Protein AF-A0A6C0IEH8-F1 (afdb_monomer_lite)

Foldseek 3Di:
DDDDDDPPPPPPPPPPPPVPDDLVNVLVVLLVVLVVLQVVLVVPDPVLLVCCLDPVNVVVLVVVLVVCCVRNNDPSSVSSVVSSCCSNPCVVVPPVPQDDPPQPFPWDQDPDDDPVCVVVVHDDRIDTDRPRPGDPDPPPPPDPDDDDDD

Organism: NCBI:txid1070528

Secondary structure (DSSP, 8-state):
-------------------SS-HHHHHHHHHHHHHHHHHTGGGS-HHHHHHHTSHHHHHHHHHHHHHHHHHH-HHHHHHHHHHHHHHHHTTTT----S--TT---EEE-SS---HHHHHHT---S-EEE----PPP--------------

Radius of gyration: 31.46 Å; chains: 1; bounding box: 106×57×72 Å

Sequence (150 aa):
MSALTATSGGAQAQSVSISWVNKEVLNNVILLFIVVGIAFVGVIPLYIRKGANTSIGGLVGLTLITGIYFTFGWLPAFMGAILFILTINSGILYEIDGFEPGIDIRVISNSKKWYIERILGENPFIIEEETVKTQAIQDNSSGQNSLSSR

pLDDT: mean 71.22, std 19.27, range [42.72, 96.62]

Structure (mmCIF, N/CA/C/O backbone):
data_AF-A0A6C0IEH8-F1
#
_entry.id   AF-A0A6C0IEH8-F1
#
loop_
_atom_site.group_PDB
_atom_site.id
_atom_site.type_symbol
_atom_site.label_atom_id
_atom_site.label_alt_id
_atom_site.label_comp_id
_atom_site.label_asym_id
_atom_site.label_entity_id
_atom_site.label_seq_id
_atom_site.pdbx_PDB_ins_code
_atom_site.Cartn_x
_atom_site.Cartn_y
_atom_site.Cartn_z
_atom_site.occupancy
_atom_site.B_iso_or_equiv
_atom_site.auth_seq_id
_atom_site.auth_comp_id
_atom_site.auth_asym_id
_atom_site.auth_atom_id
_atom_site.pdbx_PDB_model_num
ATOM 1 N N . MET A 1 1 ? 60.282 0.566 -31.138 1.00 43.69 1 MET A N 1
ATOM 2 C CA . MET A 1 1 ? 60.351 0.501 -29.664 1.00 43.69 1 MET A CA 1
ATOM 3 C C . MET A 1 1 ? 58.946 0.272 -29.153 1.00 43.69 1 MET A C 1
ATOM 5 O O . MET A 1 1 ? 58.054 1.033 -29.496 1.00 43.69 1 MET A O 1
ATOM 9 N N . SER A 1 2 ? 58.768 -0.847 -28.464 1.00 46.12 2 SER A N 1
ATOM 10 C CA . SER A 1 2 ? 57.492 -1.405 -28.023 1.00 46.12 2 SER A CA 1
ATOM 11 C C . SER A 1 2 ? 57.152 -0.981 -26.591 1.00 46.12 2 SER A C 1
ATOM 13 O O . SER A 1 2 ? 58.067 -0.722 -25.814 1.00 46.12 2 SER A O 1
ATOM 15 N N . ALA A 1 3 ? 55.856 -1.085 -26.262 1.00 47.12 3 ALA A N 1
ATOM 16 C CA . ALA A 1 3 ? 55.243 -1.128 -24.923 1.00 47.12 3 ALA A CA 1
ATOM 17 C C . ALA A 1 3 ? 55.164 0.232 -24.182 1.00 47.12 3 ALA A C 1
ATOM 19 O O . ALA A 1 3 ? 56.075 1.041 -24.258 1.00 47.12 3 ALA A O 1
ATOM 20 N N . LEU A 1 4 ? 54.088 0.604 -23.482 1.00 45.66 4 LEU A N 1
ATOM 21 C CA . LEU A 1 4 ? 53.123 -0.172 -22.698 1.00 45.66 4 LEU A CA 1
ATOM 22 C C . LEU A 1 4 ? 51.735 0.498 -22.752 1.00 45.66 4 LEU A C 1
ATOM 24 O O . LEU A 1 4 ? 51.551 1.592 -22.223 1.00 45.66 4 LEU A O 1
ATOM 28 N N . THR A 1 5 ? 50.736 -0.163 -23.335 1.00 52.72 5 THR A N 1
ATOM 29 C CA . THR A 1 5 ? 49.325 0.159 -23.087 1.00 52.72 5 THR A CA 1
ATOM 30 C C . THR A 1 5 ? 48.929 -0.506 -21.777 1.00 52.72 5 THR A C 1
ATOM 32 O O . THR A 1 5 ? 48.878 -1.730 -21.678 1.00 52.72 5 THR A O 1
ATOM 35 N N . ALA A 1 6 ? 48.694 0.311 -20.753 1.00 53.41 6 ALA A N 1
ATOM 36 C CA . ALA A 1 6 ? 48.195 -0.130 -19.463 1.00 53.41 6 ALA A CA 1
ATOM 37 C C . ALA A 1 6 ? 46.841 -0.834 -19.642 1.00 53.41 6 ALA A C 1
ATOM 39 O O . ALA A 1 6 ? 45.813 -0.199 -19.880 1.00 53.41 6 ALA A O 1
ATOM 40 N N . THR A 1 7 ? 46.837 -2.158 -19.515 1.00 54.06 7 THR A N 1
ATOM 41 C CA . THR A 1 7 ? 45.636 -2.957 -19.271 1.00 54.06 7 THR A CA 1
ATOM 42 C C . THR A 1 7 ? 45.131 -2.647 -17.868 1.00 54.06 7 THR A C 1
ATOM 44 O O . THR A 1 7 ? 45.452 -3.328 -16.897 1.00 54.06 7 THR A O 1
ATOM 47 N N . SER A 1 8 ? 44.351 -1.573 -17.770 1.00 54.25 8 SER A N 1
ATOM 48 C CA . SER A 1 8 ? 43.409 -1.356 -16.679 1.00 54.25 8 SER A CA 1
ATOM 49 C C . SER A 1 8 ? 42.367 -2.469 -16.757 1.00 54.25 8 SER A C 1
ATOM 51 O O . SER A 1 8 ? 41.527 -2.495 -17.659 1.00 54.25 8 SER A O 1
ATOM 53 N N . GLY A 1 9 ? 42.497 -3.446 -15.859 1.00 50.62 9 GLY A N 1
ATOM 54 C CA . GLY A 1 9 ? 41.543 -4.527 -15.656 1.00 50.62 9 GLY A CA 1
ATOM 55 C C . GLY A 1 9 ? 40.219 -3.963 -15.159 1.00 50.62 9 GLY A C 1
ATOM 56 O O . GLY A 1 9 ? 39.953 -3.934 -13.961 1.00 50.62 9 GLY A O 1
ATOM 57 N N . GLY A 1 10 ? 39.393 -3.504 -16.094 1.00 49.97 10 GLY A N 1
ATOM 58 C CA . GLY A 1 10 ? 37.988 -3.244 -15.852 1.00 49.97 10 GLY A CA 1
ATOM 59 C C . GLY A 1 10 ? 37.306 -4.576 -15.594 1.00 49.97 10 GLY A C 1
ATOM 60 O O . GLY A 1 10 ? 36.990 -5.304 -16.533 1.00 49.97 10 GLY A O 1
ATOM 61 N N . ALA A 1 11 ? 37.074 -4.892 -14.322 1.00 51.78 11 ALA A N 1
ATOM 62 C CA . ALA A 1 11 ? 35.999 -5.790 -13.947 1.00 51.78 11 ALA A CA 1
ATOM 63 C C . ALA A 1 11 ? 34.716 -5.175 -14.516 1.00 51.78 11 ALA A C 1
ATOM 65 O O . ALA A 1 11 ? 34.116 -4.283 -13.915 1.00 51.78 11 ALA A O 1
ATOM 66 N N . GLN A 1 12 ? 34.340 -5.579 -15.730 1.00 51.91 12 GLN A N 1
ATOM 67 C CA . GLN A 1 12 ? 33.009 -5.308 -16.226 1.00 51.91 12 GLN A CA 1
ATOM 68 C C . GLN A 1 12 ? 32.086 -6.051 -15.276 1.00 51.91 12 GLN A C 1
ATOM 70 O O . GLN A 1 12 ? 31.966 -7.273 -15.335 1.00 51.91 12 GLN A O 1
ATOM 75 N N . ALA A 1 13 ? 31.493 -5.300 -14.347 1.00 52.22 13 ALA A N 1
ATOM 76 C CA . ALA A 1 13 ? 30.282 -5.708 -13.677 1.00 52.22 13 ALA A CA 1
ATOM 77 C C . ALA A 1 13 ? 29.299 -5.995 -14.806 1.00 52.22 13 ALA A C 1
ATOM 79 O O . ALA A 1 13 ? 28.715 -5.085 -15.400 1.00 52.22 13 ALA A O 1
ATOM 80 N N . GLN A 1 14 ? 29.226 -7.269 -15.175 1.00 48.56 14 GLN A N 1
ATOM 81 C CA . GLN A 1 14 ? 28.273 -7.807 -16.113 1.00 48.56 14 GLN A CA 1
ATOM 82 C C . GLN A 1 14 ? 26.932 -7.661 -15.403 1.00 48.56 14 GLN A C 1
ATOM 84 O O . GLN A 1 14 ? 26.460 -8.556 -14.707 1.00 48.56 14 GLN A O 1
ATOM 89 N N . SER A 1 15 ? 26.392 -6.442 -15.462 1.00 50.84 15 SER A N 1
ATOM 90 C CA . SER A 1 15 ? 25.034 -6.149 -15.057 1.00 50.84 15 SER A CA 1
ATOM 91 C C . SER A 1 15 ? 24.192 -7.165 -15.803 1.00 50.84 15 SER A C 1
ATOM 93 O O . SER A 1 15 ? 24.232 -7.240 -17.033 1.00 50.84 15 SER A O 1
ATOM 95 N N . VAL A 1 16 ? 23.553 -8.047 -15.038 1.00 55.12 16 VAL A N 1
ATOM 96 C CA . VAL A 1 16 ? 22.635 -9.045 -15.562 1.00 55.12 16 VAL A CA 1
ATOM 97 C C . VAL A 1 16 ? 21.565 -8.247 -16.288 1.00 55.12 16 VAL A C 1
ATOM 99 O O . VAL A 1 16 ? 20.670 -7.662 -15.680 1.00 55.12 16 VAL A O 1
ATOM 102 N N . SER A 1 17 ? 21.730 -8.126 -17.598 1.00 50.91 17 SER A N 1
ATOM 103 C CA . SER A 1 17 ? 20.791 -7.464 -18.475 1.00 50.91 17 SER A CA 1
ATOM 104 C C . SER A 1 17 ? 19.611 -8.414 -18.548 1.00 50.91 17 SER A C 1
ATOM 106 O O . SER A 1 17 ? 19.582 -9.345 -19.346 1.00 50.91 17 SER A O 1
ATOM 108 N N . ILE A 1 18 ? 18.649 -8.222 -17.644 1.00 58.09 18 ILE A N 1
ATOM 109 C CA . ILE A 1 18 ? 17.304 -8.781 -17.761 1.00 58.09 18 ILE A CA 1
ATOM 110 C C . ILE A 1 18 ? 16.709 -8.160 -19.032 1.00 58.09 18 ILE A C 1
ATOM 112 O O . ILE A 1 18 ? 16.056 -7.123 -19.010 1.00 58.09 18 ILE A O 1
ATOM 116 N N . SER A 1 19 ? 17.051 -8.753 -20.177 1.00 58.44 19 SER A N 1
ATOM 117 C CA . SER A 1 19 ? 16.742 -8.262 -21.522 1.00 58.44 19 SER A CA 1
ATOM 118 C C . SER A 1 19 ? 15.482 -8.903 -22.103 1.00 58.44 19 SER A C 1
ATOM 120 O O . SER A 1 19 ? 15.242 -8.800 -23.301 1.00 58.44 19 SER A O 1
ATOM 122 N N . TRP A 1 20 ? 14.691 -9.599 -21.284 1.00 57.22 20 TRP A N 1
ATOM 123 C CA . TRP A 1 20 ? 13.584 -10.431 -21.765 1.00 57.22 20 TRP A CA 1
ATOM 124 C C . TRP A 1 20 ? 12.203 -9.802 -21.583 1.00 57.22 20 TRP A C 1
ATOM 126 O O . TRP A 1 20 ? 11.222 -10.343 -22.084 1.00 57.22 20 TRP A O 1
ATOM 136 N N . VAL A 1 21 ? 12.102 -8.650 -20.912 1.00 67.00 21 VAL A N 1
ATOM 137 C CA . VAL A 1 21 ? 10.823 -7.960 -20.715 1.00 67.00 21 VAL A CA 1
ATOM 138 C C . VAL A 1 21 ? 10.921 -6.556 -21.290 1.00 67.00 21 VAL A C 1
ATOM 140 O O . VAL A 1 21 ? 11.710 -5.733 -20.829 1.00 67.00 21 VAL A O 1
ATOM 143 N N . ASN A 1 22 ? 10.113 -6.284 -22.315 1.00 84.19 22 ASN A N 1
ATOM 144 C CA . ASN A 1 22 ? 9.938 -4.937 -22.839 1.00 84.19 22 ASN A CA 1
ATOM 145 C C . ASN A 1 22 ? 9.504 -4.017 -21.683 1.00 84.19 22 ASN A C 1
ATOM 147 O O . ASN A 1 22 ? 8.535 -4.320 -20.982 1.00 84.19 22 ASN A O 1
ATOM 151 N N . LYS A 1 23 ? 10.222 -2.906 -21.477 1.00 80.56 23 LYS A N 1
ATOM 152 C CA . LYS A 1 23 ? 9.942 -1.938 -20.403 1.00 80.56 23 LYS A CA 1
ATOM 153 C C . LYS A 1 23 ? 8.485 -1.477 -20.409 1.00 80.56 23 LYS A C 1
ATOM 155 O O . LYS A 1 23 ? 7.915 -1.270 -19.343 1.00 80.56 23 LYS A O 1
ATOM 160 N N . GLU A 1 24 ? 7.871 -1.378 -21.586 1.00 85.25 24 GLU A N 1
ATOM 161 C CA . GLU A 1 24 ? 6.461 -1.003 -21.710 1.00 85.25 24 GLU A CA 1
ATOM 162 C C . GLU A 1 24 ? 5.511 -2.081 -21.186 1.00 85.25 24 GLU A C 1
ATOM 164 O O . GLU A 1 24 ? 4.555 -1.777 -20.477 1.00 85.25 24 GLU A O 1
ATOM 169 N N . VAL A 1 25 ? 5.804 -3.354 -21.464 1.00 88.25 25 VAL A N 1
ATOM 170 C CA . VAL A 1 25 ? 5.025 -4.482 -20.934 1.00 88.25 25 VAL A CA 1
ATOM 171 C C . VAL A 1 25 ? 5.152 -4.530 -19.413 1.00 88.25 25 VAL A C 1
ATOM 173 O O . VAL A 1 25 ? 4.145 -4.666 -18.723 1.00 88.25 25 VAL A O 1
ATOM 176 N N . LEU A 1 26 ? 6.366 -4.348 -18.884 1.00 88.50 26 LEU A N 1
ATOM 177 C CA . LEU A 1 26 ? 6.615 -4.297 -17.442 1.00 88.50 26 LEU A CA 1
ATOM 178 C C . LEU A 1 26 ? 5.827 -3.156 -16.775 1.00 88.50 26 LEU A C 1
ATOM 180 O O . LEU A 1 26 ? 5.170 -3.377 -15.760 1.00 88.50 26 LEU A O 1
ATOM 184 N N . ASN A 1 27 ? 5.844 -1.961 -17.374 1.00 90.44 27 ASN A N 1
ATOM 185 C CA . ASN A 1 27 ? 5.092 -0.806 -16.890 1.00 90.44 27 ASN A CA 1
ATOM 186 C C . ASN A 1 27 ? 3.580 -1.085 -16.847 1.00 90.44 27 ASN A C 1
ATOM 188 O O . ASN A 1 27 ? 2.936 -0.845 -15.829 1.00 90.44 27 ASN A O 1
ATOM 192 N N . ASN A 1 28 ? 3.023 -1.665 -17.914 1.00 90.62 28 ASN A N 1
ATOM 193 C CA . ASN A 1 28 ? 1.600 -2.004 -17.978 1.00 90.62 28 ASN A CA 1
ATOM 194 C C . ASN A 1 28 ? 1.203 -3.062 -16.940 1.00 90.62 28 ASN A C 1
ATOM 196 O O . ASN A 1 28 ? 0.148 -2.945 -16.319 1.00 90.62 28 ASN A O 1
ATOM 200 N N . VAL A 1 29 ? 2.052 -4.069 -16.713 1.00 91.94 29 VAL A N 1
ATOM 201 C CA . VAL A 1 29 ? 1.831 -5.082 -15.668 1.00 91.94 29 VAL A CA 1
ATOM 202 C C . VAL A 1 29 ? 1.821 -4.435 -14.284 1.00 91.94 29 VAL A C 1
ATOM 204 O O . VAL A 1 29 ? 0.939 -4.718 -13.479 1.00 91.94 29 VAL A O 1
ATOM 207 N N . ILE A 1 30 ? 2.759 -3.533 -14.006 1.00 91.75 30 ILE A N 1
ATOM 208 C CA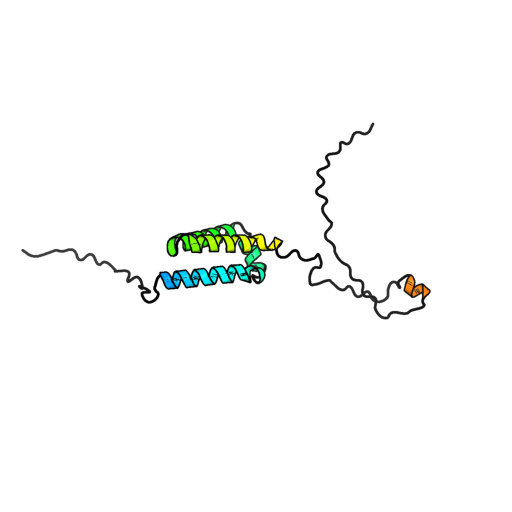 . ILE A 1 30 ? 2.823 -2.825 -12.720 1.00 91.75 30 ILE A CA 1
ATOM 209 C C . ILE A 1 30 ? 1.605 -1.932 -12.523 1.00 91.75 30 ILE A C 1
ATOM 211 O O . ILE A 1 30 ? 1.012 -1.933 -11.447 1.00 91.75 30 ILE A O 1
ATOM 215 N N . LEU A 1 31 ? 1.190 -1.216 -13.565 1.00 93.38 31 LEU A N 1
ATOM 216 C CA . LEU A 1 31 ? -0.002 -0.382 -13.525 1.00 93.38 31 LEU A CA 1
ATOM 217 C C . LEU A 1 31 ? -1.249 -1.233 -13.241 1.00 93.38 31 LEU A C 1
ATOM 219 O O . LEU A 1 31 ? -2.030 -0.882 -12.359 1.00 93.38 31 LEU A O 1
ATOM 223 N N . LEU A 1 32 ? -1.385 -2.391 -13.897 1.00 94.38 32 LEU A N 1
ATOM 224 C CA . LEU A 1 32 ? -2.449 -3.356 -13.612 1.00 94.38 32 LEU A CA 1
ATOM 225 C C . LEU A 1 32 ? -2.430 -3.797 -12.141 1.00 94.38 32 LEU A C 1
ATOM 227 O O . LEU A 1 32 ? -3.468 -3.766 -11.485 1.00 94.38 32 LEU A O 1
ATOM 231 N N . PHE A 1 33 ? -1.263 -4.155 -11.599 1.00 93.94 33 PHE A N 1
ATOM 232 C CA . PHE A 1 33 ? -1.125 -4.535 -10.189 1.00 93.94 33 PHE A CA 1
ATOM 233 C C . PHE A 1 33 ? -1.524 -3.411 -9.233 1.00 93.94 33 PHE A C 1
ATOM 235 O O . PHE A 1 33 ? -2.200 -3.675 -8.240 1.00 93.94 33 PHE A O 1
ATOM 242 N N . ILE A 1 34 ? -1.143 -2.165 -9.524 1.00 94.00 34 ILE A N 1
ATOM 243 C CA . ILE A 1 34 ? -1.519 -1.012 -8.699 1.00 94.00 34 ILE A CA 1
ATOM 244 C C . ILE A 1 34 ? -3.034 -0.797 -8.746 1.00 94.00 34 ILE A C 1
ATOM 246 O O . ILE A 1 34 ? -3.648 -0.612 -7.700 1.00 94.00 34 ILE A O 1
ATOM 250 N N . VAL A 1 35 ? -3.654 -0.879 -9.926 1.00 94.19 35 VAL A N 1
ATOM 251 C CA . VAL A 1 35 ? -5.112 -0.737 -10.081 1.00 94.19 35 VAL A CA 1
ATOM 252 C C . VAL A 1 35 ? -5.860 -1.835 -9.325 1.00 94.19 35 VAL A C 1
ATOM 254 O O . VAL A 1 35 ? -6.807 -1.541 -8.597 1.00 94.19 35 VAL A O 1
ATOM 257 N N . VAL A 1 36 ? -5.411 -3.087 -9.436 1.00 94.69 36 VAL A N 1
ATOM 258 C CA . VAL A 1 36 ? -5.954 -4.202 -8.645 1.00 94.69 36 VAL A CA 1
ATOM 259 C C . VAL A 1 36 ? -5.764 -3.932 -7.150 1.00 94.69 36 VAL A C 1
ATOM 261 O O . VAL A 1 36 ? -6.701 -4.093 -6.373 1.00 94.69 36 VAL A O 1
ATOM 264 N N . GLY A 1 37 ? -4.591 -3.448 -6.741 1.00 90.56 37 GLY A N 1
ATOM 265 C CA . GLY A 1 37 ? -4.323 -3.056 -5.359 1.00 90.56 37 GLY A CA 1
ATOM 266 C C . GLY A 1 37 ? -5.289 -1.987 -4.844 1.00 90.56 37 GLY A C 1
ATOM 267 O O . GLY A 1 37 ? -5.748 -2.084 -3.710 1.00 90.56 37 GLY A O 1
ATOM 268 N N . ILE A 1 38 ? -5.640 -1.001 -5.677 1.00 89.75 38 ILE A N 1
ATOM 269 C CA . ILE A 1 38 ? -6.603 0.053 -5.327 1.00 89.75 38 ILE A CA 1
ATOM 270 C C . ILE A 1 38 ? -7.999 -0.553 -5.153 1.00 89.75 38 ILE A C 1
ATOM 272 O O . ILE A 1 38 ? -8.656 -0.292 -4.146 1.00 89.75 38 ILE A O 1
ATOM 276 N N . ALA A 1 39 ? -8.437 -1.395 -6.094 1.00 90.06 39 ALA A N 1
ATOM 277 C CA . ALA A 1 39 ? -9.751 -2.038 -6.046 1.00 90.06 39 ALA A CA 1
ATOM 278 C C . ALA A 1 39 ? -9.925 -2.938 -4.810 1.00 90.06 39 ALA A C 1
ATOM 280 O O . ALA A 1 39 ? -11.003 -2.984 -4.220 1.00 90.06 39 ALA A O 1
ATOM 281 N N . PHE A 1 40 ? -8.856 -3.616 -4.387 1.00 90.12 40 PHE A N 1
ATOM 282 C CA . PHE A 1 40 ? -8.859 -4.521 -3.236 1.00 90.12 40 PHE A CA 1
ATOM 283 C C . PHE A 1 40 ? -8.194 -3.927 -1.989 1.00 90.12 40 PHE A C 1
ATOM 285 O O . PHE A 1 40 ? -7.815 -4.672 -1.082 1.00 90.12 40 PHE A O 1
ATOM 292 N N . VAL A 1 41 ? -8.095 -2.597 -1.883 1.00 87.94 41 VAL A N 1
ATOM 293 C CA . VAL A 1 41 ? -7.464 -1.942 -0.724 1.00 87.94 41 VAL A CA 1
ATOM 294 C C . VAL A 1 41 ? -8.137 -2.337 0.598 1.00 87.94 41 VAL A C 1
ATOM 296 O O . VAL 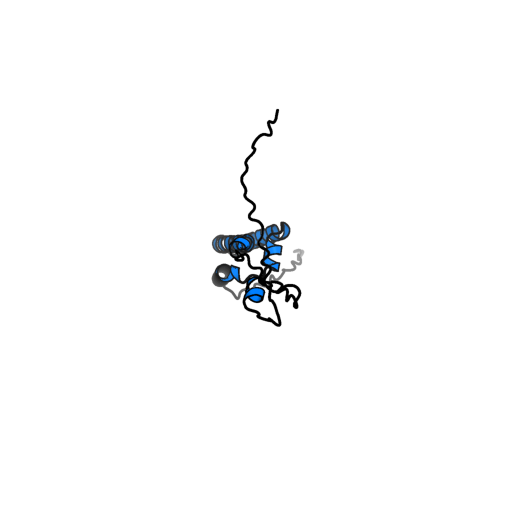A 1 41 ? -7.469 -2.471 1.626 1.00 87.94 41 VAL A O 1
ATOM 299 N N . GLY A 1 42 ? -9.444 -2.628 0.560 1.00 79.81 42 GLY A N 1
ATOM 300 C CA . GLY A 1 42 ? -10.229 -3.134 1.689 1.00 79.81 42 GLY A CA 1
ATOM 301 C C . GLY A 1 42 ? -9.702 -4.453 2.271 1.00 79.81 42 GLY A C 1
ATOM 302 O O . GLY A 1 42 ? -9.694 -4.637 3.482 1.00 79.81 42 GLY A O 1
ATOM 303 N N . VAL A 1 43 ? -9.135 -5.334 1.449 1.00 86.38 43 VAL A N 1
ATOM 304 C CA . VAL A 1 43 ? -8.670 -6.662 1.892 1.00 86.38 43 VAL A CA 1
ATOM 305 C C . VAL A 1 43 ? -7.308 -6.597 2.604 1.00 86.38 43 VAL A C 1
ATOM 307 O O . VAL A 1 43 ? -6.873 -7.572 3.214 1.00 86.38 43 VAL A O 1
ATOM 310 N N . ILE A 1 44 ? -6.619 -5.449 2.573 1.00 83.06 44 ILE A N 1
ATOM 311 C CA . ILE A 1 44 ? -5.307 -5.296 3.214 1.00 83.06 44 ILE A CA 1
ATOM 312 C C . ILE A 1 44 ? -5.442 -5.468 4.741 1.00 83.06 44 ILE A C 1
ATOM 314 O O . ILE A 1 44 ? -6.162 -4.694 5.376 1.00 83.06 44 ILE A O 1
ATOM 318 N N . PRO A 1 45 ? -4.721 -6.421 5.362 1.00 81.75 45 PRO A N 1
ATOM 319 C CA . PRO A 1 45 ? -4.841 -6.701 6.788 1.00 81.75 45 PRO A CA 1
ATOM 320 C C . PRO A 1 45 ? -4.413 -5.511 7.657 1.00 81.75 45 PRO A C 1
ATOM 322 O O . PRO A 1 45 ? -3.467 -4.780 7.346 1.00 81.75 45 PRO A O 1
ATOM 325 N N . LEU A 1 46 ? -5.076 -5.362 8.808 1.00 78.81 46 LEU A N 1
ATOM 326 C CA . LEU A 1 46 ? -4.895 -4.234 9.732 1.00 78.81 46 LEU A CA 1
ATOM 327 C C . LEU A 1 46 ? -3.448 -4.053 10.216 1.00 78.81 46 LEU A C 1
ATOM 329 O O . LEU A 1 46 ? -3.027 -2.924 10.456 1.00 78.81 46 LEU A O 1
ATOM 333 N N . TYR A 1 47 ? -2.668 -5.133 10.331 1.00 80.94 47 TYR A N 1
ATOM 334 C CA . TYR A 1 47 ? -1.249 -5.061 10.702 1.00 80.94 47 TYR A CA 1
ATOM 335 C C . TYR A 1 47 ? -0.432 -4.217 9.709 1.00 80.94 47 TYR A C 1
ATOM 337 O O . TYR A 1 47 ? 0.332 -3.345 10.121 1.00 80.94 47 TYR A O 1
ATOM 345 N N . ILE A 1 48 ? -0.638 -4.425 8.403 1.00 83.56 48 ILE A N 1
ATOM 346 C CA . ILE A 1 48 ? 0.094 -3.705 7.350 1.00 83.56 48 ILE A CA 1
ATOM 347 C C . ILE A 1 48 ? -0.312 -2.230 7.350 1.00 83.56 48 ILE A C 1
ATOM 349 O O . ILE A 1 48 ? 0.540 -1.351 7.246 1.00 83.56 48 ILE A O 1
ATOM 353 N N . ARG A 1 49 ? -1.604 -1.950 7.546 1.00 80.75 49 ARG A N 1
ATOM 354 C CA . ARG A 1 49 ? -2.133 -0.580 7.625 1.00 80.75 49 ARG A CA 1
ATOM 355 C C . ARG A 1 49 ? -1.58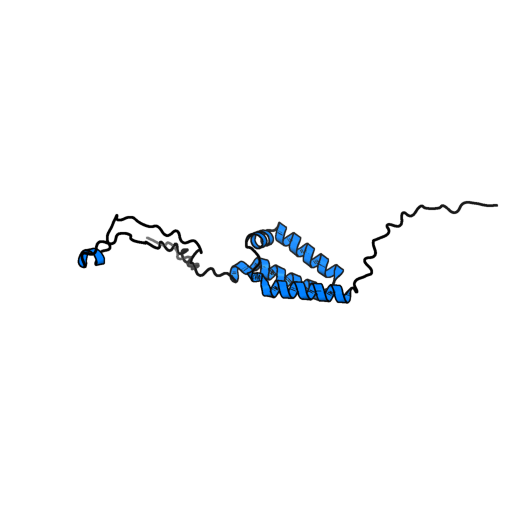5 0.185 8.825 1.00 80.75 49 ARG A C 1
ATOM 357 O O . ARG A 1 49 ? -1.131 1.316 8.674 1.00 80.75 49 ARG A O 1
ATOM 364 N N . LYS A 1 50 ? -1.567 -0.447 10.004 1.00 81.81 50 LYS A N 1
ATOM 365 C CA . LYS A 1 50 ? -0.956 0.129 11.212 1.00 81.81 50 LYS A CA 1
ATOM 366 C C . LYS A 1 50 ? 0.524 0.427 10.988 1.00 81.81 50 LYS A C 1
ATOM 368 O O . LYS A 1 50 ? 0.975 1.499 11.371 1.00 81.81 50 LYS A O 1
ATOM 373 N N . GLY A 1 51 ? 1.250 -0.474 10.321 1.00 85.00 51 GLY A N 1
ATOM 374 C CA . GLY A 1 51 ? 2.640 -0.248 9.922 1.00 85.00 51 GLY A CA 1
ATOM 375 C C . GLY A 1 51 ? 2.799 0.954 8.985 1.00 85.00 51 GLY A C 1
ATOM 376 O O . GLY A 1 51 ? 3.642 1.813 9.239 1.00 85.00 51 GLY A O 1
ATOM 377 N N . ALA A 1 52 ? 1.956 1.058 7.954 1.00 86.44 52 ALA A N 1
ATOM 378 C CA . ALA A 1 52 ? 1.979 2.157 6.986 1.00 86.44 52 ALA A CA 1
ATOM 379 C C . ALA A 1 52 ? 1.677 3.530 7.614 1.00 86.44 52 ALA A C 1
ATOM 381 O O . ALA A 1 52 ? 2.242 4.526 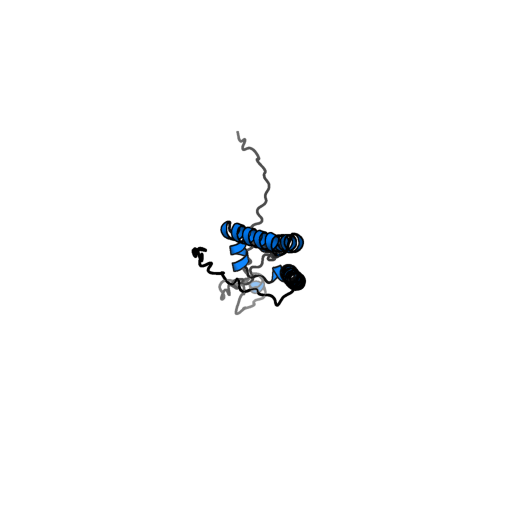7.175 1.00 86.44 52 ALA A O 1
ATOM 382 N N . ASN A 1 53 ? 0.846 3.580 8.662 1.00 86.94 53 ASN A N 1
ATOM 383 C CA . ASN A 1 53 ? 0.492 4.817 9.368 1.00 86.94 53 ASN A CA 1
ATOM 384 C C . ASN A 1 53 ? 1.576 5.307 10.358 1.00 86.94 53 ASN A C 1
ATOM 386 O O . ASN A 1 53 ? 1.427 6.346 10.994 1.00 86.94 53 ASN A O 1
ATOM 390 N N . THR A 1 54 ? 2.676 4.567 10.526 1.00 90.12 54 THR A N 1
ATOM 391 C CA . THR A 1 54 ? 3.822 5.039 11.322 1.00 90.12 54 THR A CA 1
ATOM 392 C C . THR A 1 54 ? 4.704 5.989 10.510 1.00 90.12 54 THR A C 1
ATOM 394 O O . THR A 1 54 ? 4.767 5.886 9.288 1.00 90.12 54 THR A O 1
ATOM 397 N N . SER A 1 55 ? 5.473 6.864 11.168 1.00 88.94 55 SER A N 1
ATOM 398 C CA . SER A 1 55 ? 6.431 7.747 10.477 1.00 88.94 55 SER A CA 1
ATOM 399 C C . SER A 1 55 ? 7.460 6.968 9.645 1.00 88.94 55 SER A C 1
ATOM 401 O O . SER A 1 55 ? 7.833 7.398 8.555 1.00 88.94 55 SER A O 1
ATOM 403 N N . ILE A 1 56 ? 7.882 5.792 10.132 1.00 92.44 56 ILE A N 1
ATOM 404 C CA . ILE A 1 56 ? 8.747 4.868 9.385 1.00 92.44 56 ILE A CA 1
ATOM 405 C C . ILE A 1 56 ? 8.017 4.326 8.148 1.00 92.44 56 ILE A C 1
ATOM 407 O O . ILE A 1 56 ? 8.584 4.334 7.058 1.00 92.44 56 ILE A O 1
ATOM 411 N N . GLY A 1 57 ? 6.760 3.895 8.294 1.00 88.81 57 GLY A N 1
ATOM 412 C CA . GLY A 1 57 ? 5.940 3.390 7.190 1.00 88.81 57 GLY A CA 1
ATOM 413 C C . GLY A 1 57 ? 5.685 4.445 6.115 1.00 88.81 57 GLY A C 1
ATOM 414 O O . GLY A 1 57 ? 5.817 4.150 4.928 1.00 88.81 57 GLY A O 1
ATOM 415 N N . GLY A 1 58 ? 5.428 5.686 6.533 1.00 90.94 58 GLY A N 1
ATOM 416 C CA . GLY A 1 58 ? 5.349 6.867 5.674 1.00 90.94 58 GLY A CA 1
ATOM 417 C C . GLY A 1 58 ? 6.597 7.052 4.813 1.00 90.94 58 GLY A C 1
ATOM 418 O O . GLY A 1 58 ? 6.504 7.191 3.593 1.00 90.94 58 GLY A O 1
ATOM 419 N N . LEU A 1 59 ? 7.776 6.997 5.438 1.00 95.31 59 LEU A N 1
ATOM 420 C CA . LEU A 1 59 ? 9.060 7.164 4.754 1.00 95.31 59 LEU A CA 1
ATOM 421 C C . LEU A 1 59 ? 9.336 6.009 3.780 1.00 95.31 59 LEU A C 1
ATOM 423 O O . LEU A 1 59 ? 9.732 6.245 2.636 1.00 95.31 59 LEU A O 1
ATOM 427 N N . VAL A 1 60 ? 9.061 4.768 4.189 1.00 94.81 60 VAL A N 1
ATOM 428 C CA . VAL A 1 60 ? 9.175 3.588 3.316 1.00 94.81 60 VAL A CA 1
ATOM 429 C C . VAL A 1 60 ? 8.238 3.707 2.112 1.00 94.81 60 VAL A C 1
ATOM 431 O O . VAL A 1 60 ? 8.677 3.501 0.982 1.00 94.81 60 VAL A O 1
ATOM 434 N N . GLY A 1 61 ? 6.980 4.100 2.323 1.00 93.88 61 GLY A N 1
ATOM 435 C CA . GLY A 1 61 ? 6.005 4.297 1.251 1.00 93.88 61 GLY A CA 1
ATOM 436 C C . GLY A 1 61 ? 6.411 5.394 0.271 1.00 93.88 61 GLY A C 1
ATOM 437 O O . GLY A 1 61 ? 6.400 5.170 -0.939 1.00 93.88 61 GLY A O 1
ATOM 438 N N . LEU A 1 62 ? 6.865 6.545 0.775 1.00 95.38 62 LEU A N 1
ATOM 439 C CA . LEU A 1 62 ? 7.397 7.627 -0.060 1.00 95.38 62 LEU A CA 1
ATOM 440 C C . LEU A 1 62 ? 8.615 7.182 -0.871 1.00 95.38 62 LEU A C 1
ATOM 442 O O . LEU A 1 62 ? 8.719 7.505 -2.056 1.00 95.38 62 LEU A O 1
ATOM 446 N N . THR A 1 63 ? 9.515 6.410 -0.262 1.00 96.12 63 THR A N 1
ATOM 447 C CA . THR A 1 63 ? 10.695 5.869 -0.950 1.00 96.12 63 THR A CA 1
ATOM 448 C C . THR A 1 63 ? 10.282 4.909 -2.064 1.00 96.12 63 THR A C 1
ATOM 450 O O . THR A 1 63 ? 10.818 4.985 -3.168 1.00 96.12 63 THR A O 1
ATOM 453 N N . LEU A 1 64 ? 9.283 4.059 -1.816 1.00 95.00 64 LEU A N 1
ATOM 454 C CA . LEU A 1 64 ? 8.713 3.155 -2.816 1.00 95.00 64 LEU A CA 1
ATOM 455 C C . LEU A 1 64 ? 8.099 3.918 -3.995 1.00 95.00 64 LEU A C 1
ATOM 457 O O . LEU A 1 64 ? 8.426 3.629 -5.145 1.00 95.00 64 LEU A O 1
ATOM 461 N N . ILE A 1 65 ? 7.267 4.927 -3.721 1.00 96.25 65 ILE A N 1
ATOM 462 C CA . ILE A 1 65 ? 6.642 5.774 -4.752 1.00 96.25 65 ILE A CA 1
ATOM 463 C C . ILE A 1 65 ? 7.717 6.490 -5.578 1.00 96.25 65 ILE A C 1
ATOM 465 O O . ILE A 1 65 ? 7.644 6.526 -6.806 1.00 96.25 65 ILE A O 1
ATOM 469 N N . THR A 1 66 ? 8.749 7.009 -4.913 1.00 96.62 66 THR A N 1
ATOM 470 C CA . THR A 1 66 ? 9.884 7.671 -5.566 1.00 96.62 66 THR A CA 1
ATOM 471 C C . THR A 1 66 ? 10.667 6.692 -6.447 1.00 96.62 66 THR A C 1
ATOM 473 O O . THR A 1 66 ? 11.023 7.019 -7.578 1.00 96.62 66 THR A O 1
ATOM 476 N N . GLY A 1 67 ? 10.884 5.460 -5.983 1.00 95.19 67 GLY A N 1
ATOM 477 C CA . GLY A 1 67 ? 11.503 4.399 -6.779 1.00 95.19 67 GLY A CA 1
ATOM 478 C C . GLY A 1 67 ? 10.687 4.047 -8.027 1.00 95.19 67 GLY A C 1
ATOM 479 O O . GLY A 1 67 ? 11.248 3.915 -9.118 1.00 95.19 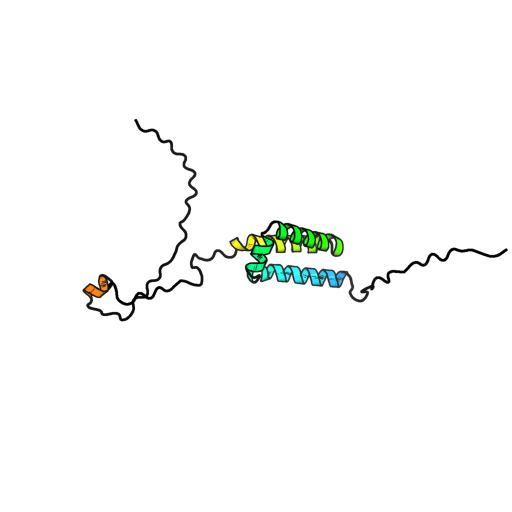67 GLY A O 1
ATOM 480 N N . ILE A 1 68 ? 9.359 3.966 -7.894 1.00 94.12 68 ILE A N 1
ATOM 481 C CA . ILE A 1 68 ? 8.447 3.746 -9.026 1.00 94.12 68 ILE A CA 1
ATOM 482 C C . ILE A 1 68 ? 8.536 4.913 -10.013 1.00 94.12 68 ILE A C 1
ATOM 484 O O . ILE A 1 68 ? 8.640 4.676 -11.215 1.00 94.12 68 ILE A O 1
ATOM 488 N N . TYR A 1 69 ? 8.575 6.153 -9.522 1.00 95.50 69 TYR A N 1
ATOM 489 C CA . TYR A 1 69 ? 8.698 7.349 -10.355 1.00 95.50 69 TYR A CA 1
ATOM 490 C C . TYR A 1 69 ? 9.949 7.316 -11.238 1.00 95.50 69 TYR A C 1
ATOM 492 O O . TYR A 1 69 ? 9.849 7.503 -12.451 1.00 95.50 69 TYR A O 1
ATOM 500 N N . PHE A 1 70 ? 11.114 7.016 -10.661 1.00 94.25 70 PHE A N 1
ATOM 501 C CA . PHE A 1 70 ? 12.365 6.974 -11.423 1.00 94.25 70 PHE A CA 1
ATOM 502 C C . PHE A 1 70 ? 12.465 5.780 -12.380 1.00 94.25 70 PHE A C 1
ATOM 504 O O . PHE A 1 70 ? 13.180 5.863 -13.377 1.00 94.25 70 PHE A O 1
ATOM 511 N N . THR A 1 71 ? 11.757 4.683 -12.103 1.00 90.75 71 THR A N 1
ATOM 512 C CA . THR A 1 71 ? 11.866 3.447 -12.897 1.00 90.75 71 THR A CA 1
ATOM 513 C C . THR A 1 71 ? 10.811 3.357 -14.004 1.00 90.75 71 THR A C 1
ATOM 515 O O . THR A 1 71 ? 11.119 2.914 -15.111 1.00 90.75 71 THR A O 1
ATOM 518 N N . PHE A 1 72 ? 9.576 3.782 -13.721 1.00 90.56 72 PHE A N 1
ATOM 519 C CA . PHE A 1 72 ? 8.393 3.576 -14.571 1.00 90.56 72 PHE A CA 1
ATOM 520 C C . PHE A 1 72 ? 7.696 4.877 -14.994 1.00 90.56 72 PHE A C 1
ATOM 522 O O . PHE A 1 72 ? 6.820 4.861 -15.858 1.00 90.56 72 PHE A O 1
ATOM 529 N N . GLY A 1 73 ? 8.096 6.013 -14.419 1.00 91.56 73 GLY A N 1
ATOM 530 C CA . GLY A 1 73 ? 7.565 7.330 -14.747 1.00 91.56 73 GLY A CA 1
ATOM 531 C C . GLY A 1 73 ? 6.424 7.788 -13.839 1.00 91.56 73 GLY A C 1
ATOM 532 O O . GLY A 1 73 ? 6.089 7.179 -12.823 1.00 91.56 73 GLY A O 1
ATOM 533 N N . TRP A 1 74 ? 5.828 8.920 -14.211 1.00 94.38 74 TRP A N 1
ATOM 534 C CA . TRP A 1 74 ? 4.923 9.668 -13.338 1.00 94.38 74 TRP A CA 1
ATOM 535 C C . TRP A 1 74 ? 3.563 8.990 -13.119 1.00 94.38 74 TRP A C 1
ATOM 537 O O . TRP A 1 74 ? 3.046 9.019 -12.006 1.00 94.38 74 TRP A O 1
ATOM 547 N N . LEU A 1 75 ? 2.991 8.363 -14.152 1.00 94.06 75 LEU A N 1
ATOM 548 C CA . LEU A 1 75 ? 1.649 7.775 -14.102 1.00 94.06 75 LEU A CA 1
ATOM 549 C C . LEU A 1 75 ? 1.525 6.625 -13.078 1.00 94.06 75 LEU A C 1
ATOM 551 O O . LEU A 1 75 ? 0.663 6.711 -12.199 1.00 94.06 75 LEU A O 1
ATOM 555 N N . PRO A 1 76 ? 2.370 5.572 -13.116 1.00 93.75 76 PRO A N 1
ATOM 556 C CA . PRO A 1 76 ? 2.324 4.508 -12.112 1.00 93.75 76 PRO A CA 1
ATOM 557 C C . PRO A 1 76 ? 2.707 5.015 -10.717 1.00 93.75 76 PRO A C 1
ATOM 559 O O . PRO A 1 76 ? 2.148 4.546 -9.730 1.00 93.75 76 PRO A O 1
ATOM 562 N N . ALA A 1 77 ? 3.596 6.008 -10.610 1.00 94.88 77 ALA A N 1
ATOM 563 C CA . ALA A 1 77 ? 3.938 6.614 -9.324 1.00 94.88 77 ALA A CA 1
ATOM 564 C C . ALA A 1 77 ? 2.748 7.357 -8.702 1.00 94.88 77 ALA A C 1
ATOM 566 O O . ALA A 1 77 ? 2.486 7.212 -7.510 1.00 94.88 77 ALA A O 1
ATOM 567 N N . PHE A 1 78 ? 1.988 8.099 -9.510 1.00 96.25 78 PHE A N 1
ATOM 568 C CA . PHE A 1 78 ? 0.783 8.792 -9.063 1.00 96.25 78 PHE A CA 1
ATOM 569 C C . PHE A 1 78 ? -0.298 7.808 -8.593 1.00 96.25 78 PHE A C 1
ATOM 571 O O . PHE A 1 78 ? -0.854 7.972 -7.507 1.00 96.25 78 PHE A O 1
ATOM 578 N N . MET A 1 79 ? -0.541 6.737 -9.355 1.00 95.62 79 MET A N 1
ATOM 579 C CA . MET A 1 79 ? -1.452 5.663 -8.939 1.00 95.62 79 MET A CA 1
ATOM 580 C C . MET A 1 79 ? -0.967 4.967 -7.656 1.00 95.62 79 MET A C 1
ATOM 582 O O . MET A 1 79 ? -1.763 4.692 -6.759 1.00 95.62 79 MET A O 1
ATOM 586 N N . GLY A 1 80 ? 0.342 4.738 -7.526 1.00 95.44 80 GLY A N 1
ATOM 587 C CA . GLY A 1 80 ? 0.950 4.189 -6.314 1.00 95.44 80 GLY A CA 1
ATOM 588 C C . GLY A 1 80 ? 0.790 5.106 -5.097 1.00 95.44 80 GLY A C 1
ATOM 589 O O . GLY A 1 80 ? 0.524 4.625 -3.998 1.00 95.44 80 GLY A O 1
ATOM 590 N N . ALA A 1 81 ? 0.876 6.424 -5.285 1.00 95.31 81 ALA A N 1
ATOM 591 C CA . ALA A 1 81 ? 0.624 7.398 -4.226 1.00 95.31 81 ALA A CA 1
ATOM 592 C C . ALA A 1 81 ? -0.839 7.373 -3.765 1.00 95.31 81 ALA A C 1
ATOM 594 O O . ALA A 1 81 ? -1.100 7.365 -2.563 1.00 95.31 81 ALA A O 1
ATOM 595 N N . ILE A 1 82 ? -1.787 7.290 -4.703 1.00 94.25 82 ILE A N 1
ATOM 596 C CA . ILE A 1 82 ? -3.212 7.129 -4.388 1.00 94.25 82 ILE A CA 1
ATOM 597 C C . ILE A 1 82 ? -3.441 5.844 -3.588 1.00 94.25 82 ILE A C 1
ATOM 599 O O . ILE A 1 82 ? -4.049 5.896 -2.519 1.00 94.25 82 ILE A O 1
ATOM 603 N N . LEU A 1 83 ? -2.901 4.711 -4.054 1.00 93.06 83 LEU A N 1
ATOM 604 C CA . LEU A 1 83 ? -2.962 3.431 -3.343 1.00 93.06 83 LEU A CA 1
ATOM 605 C C . LEU A 1 83 ? -2.419 3.550 -1.912 1.00 93.06 83 LEU A C 1
ATOM 607 O O . LEU A 1 83 ? -3.023 3.038 -0.968 1.00 93.06 83 LEU A O 1
ATOM 611 N N . PHE A 1 84 ? -1.290 4.234 -1.741 1.00 93.25 84 PHE A N 1
ATOM 612 C CA . PHE A 1 84 ? -0.660 4.422 -0.440 1.00 93.25 84 PHE A CA 1
ATOM 613 C C . PHE A 1 84 ? -1.520 5.272 0.503 1.00 93.25 84 PHE A C 1
ATOM 615 O O . PHE A 1 84 ? -1.759 4.874 1.645 1.00 93.25 84 PHE A O 1
ATOM 622 N N . ILE A 1 85 ? -2.056 6.392 0.011 1.00 91.38 85 ILE A N 1
ATOM 623 C CA . ILE A 1 85 ? -2.968 7.258 0.770 1.00 91.38 85 ILE A CA 1
ATOM 624 C C . ILE A 1 85 ? -4.226 6.484 1.174 1.00 91.38 85 ILE A C 1
ATOM 626 O O . ILE A 1 85 ? -4.618 6.531 2.338 1.00 91.38 85 ILE A O 1
ATOM 630 N N . LEU A 1 86 ? -4.829 5.726 0.255 1.00 88.94 86 LEU A N 1
ATOM 631 C CA . LEU A 1 86 ? -5.978 4.862 0.545 1.00 88.94 86 LEU A CA 1
ATOM 632 C C . LEU A 1 86 ? -5.639 3.801 1.594 1.00 88.94 86 LEU A C 1
ATOM 634 O O . LEU A 1 86 ? -6.441 3.536 2.482 1.00 88.94 86 LEU A O 1
ATOM 638 N N . THR A 1 87 ? -4.442 3.218 1.531 1.00 88.19 87 THR A N 1
ATOM 639 C CA . THR A 1 87 ? -4.004 2.205 2.498 1.00 88.19 87 THR A CA 1
ATOM 640 C C . THR A 1 87 ? -3.920 2.792 3.907 1.00 88.19 87 THR A C 1
ATOM 642 O O . THR A 1 87 ? -4.432 2.180 4.847 1.00 88.19 87 THR A O 1
ATOM 645 N N . ILE A 1 88 ? -3.347 3.991 4.057 1.00 87.75 88 ILE A N 1
ATOM 646 C CA . ILE A 1 88 ? -3.235 4.673 5.356 1.00 87.75 88 ILE A CA 1
ATOM 647 C C . ILE A 1 88 ? -4.599 5.180 5.843 1.00 87.75 88 ILE A C 1
ATOM 649 O O . ILE A 1 88 ? -4.905 5.072 7.029 1.00 87.75 88 ILE A O 1
ATOM 653 N N . ASN A 1 89 ? -5.436 5.691 4.938 1.00 79.94 89 ASN A N 1
ATOM 654 C CA . ASN A 1 89 ? -6.706 6.336 5.280 1.00 79.94 89 ASN A CA 1
ATOM 655 C C . ASN A 1 89 ? -7.916 5.378 5.302 1.00 79.94 89 ASN A C 1
ATOM 657 O O . ASN A 1 89 ? -9.045 5.772 5.579 1.00 79.94 89 ASN A O 1
ATOM 661 N N . SER A 1 90 ? -7.702 4.089 5.040 1.00 61.38 90 SER A N 1
ATOM 662 C CA . SER A 1 90 ? -8.761 3.068 5.015 1.00 61.38 90 SER A CA 1
ATOM 663 C C . SER A 1 90 ? -9.434 2.811 6.370 1.00 61.38 90 SER A C 1
ATOM 665 O O . SER A 1 90 ? -10.430 2.096 6.410 1.00 61.38 90 SER A O 1
ATOM 667 N N . GLY A 1 91 ? -8.952 3.410 7.466 1.00 56.44 91 GLY A N 1
ATOM 668 C CA . GLY A 1 91 ? -9.693 3.471 8.731 1.00 56.44 91 GLY A CA 1
ATOM 669 C C . GLY A 1 91 ? -11.038 4.201 8.610 1.00 56.44 91 GLY A C 1
ATOM 670 O O . GLY A 1 91 ? -11.937 3.909 9.381 1.00 56.44 91 GLY A O 1
ATOM 671 N N . ILE A 1 92 ? -11.202 5.074 7.608 1.00 50.97 92 ILE A N 1
ATOM 672 C CA . ILE A 1 92 ? -12.480 5.736 7.283 1.00 50.97 92 ILE A CA 1
ATOM 673 C C . ILE A 1 92 ? -13.423 4.802 6.502 1.00 50.97 92 ILE A C 1
ATOM 675 O O . ILE A 1 92 ? -14.635 4.947 6.564 1.00 50.97 92 ILE A O 1
ATOM 679 N N . LEU A 1 93 ? -12.882 3.825 5.764 1.00 50.75 93 LEU A N 1
ATOM 680 C CA . LEU A 1 93 ? -13.678 2.888 4.954 1.00 50.75 93 LEU A CA 1
ATOM 681 C C . LEU A 1 93 ? -14.233 1.716 5.771 1.00 50.75 93 LEU A C 1
ATOM 683 O O . LEU A 1 93 ? -15.131 1.017 5.315 1.00 50.75 93 LEU A O 1
ATOM 687 N N . TYR A 1 94 ? -13.679 1.507 6.963 1.00 49.50 94 TYR A N 1
ATOM 688 C CA . TYR A 1 94 ? -14.234 0.655 8.001 1.00 49.50 94 TYR A CA 1
ATOM 689 C C . TYR A 1 94 ? -14.707 1.577 9.115 1.00 49.50 94 TYR A C 1
ATOM 691 O O . TYR A 1 94 ? -14.136 1.593 10.204 1.00 49.50 94 TYR A O 1
ATOM 699 N N . GLU A 1 95 ? -15.755 2.355 8.841 1.00 43.88 95 GLU A N 1
ATOM 700 C CA . GLU A 1 95 ? -16.717 2.621 9.900 1.00 43.88 95 GLU A CA 1
ATOM 701 C C . GLU A 1 95 ? -17.205 1.232 10.312 1.00 43.88 95 GLU A C 1
ATOM 703 O O . GLU A 1 95 ? -17.989 0.567 9.638 1.00 43.88 95 GLU A O 1
ATOM 708 N N . ILE A 1 96 ? -16.554 0.705 11.342 1.00 50.16 96 ILE A N 1
ATOM 709 C CA . ILE A 1 96 ? -17.066 -0.397 12.118 1.00 50.16 96 ILE A CA 1
ATOM 710 C C . ILE A 1 96 ? -18.356 0.222 12.653 1.00 50.16 96 ILE A C 1
ATOM 712 O O . ILE A 1 96 ? -18.288 1.012 13.597 1.00 50.16 96 ILE A O 1
ATOM 716 N N . ASP A 1 97 ? -19.499 -0.028 11.994 1.00 46.44 97 ASP A N 1
ATOM 717 C CA . ASP A 1 97 ? -20.812 0.027 12.649 1.00 46.44 97 ASP A CA 1
ATOM 718 C C . ASP A 1 97 ? -20.542 -0.450 14.066 1.00 46.44 97 ASP A C 1
ATOM 720 O O . ASP A 1 97 ? -19.979 -1.534 14.156 1.00 46.44 97 ASP A O 1
ATOM 724 N N . GLY A 1 98 ? -20.771 0.386 15.091 1.00 47.31 98 GLY A N 1
ATOM 725 C CA . GLY A 1 98 ? -20.180 0.349 16.447 1.00 47.31 98 GLY A CA 1
ATOM 726 C C . GLY A 1 98 ? -20.381 -0.924 17.289 1.00 47.31 98 GLY A C 1
ATOM 727 O O . GLY A 1 98 ? -20.624 -0.861 18.488 1.00 47.31 98 GLY A O 1
ATOM 728 N N . PHE A 1 99 ? -20.249 -2.070 16.652 1.00 46.25 99 PHE A N 1
ATOM 729 C CA . PHE A 1 99 ? -20.345 -3.448 17.042 1.00 46.25 99 PHE A CA 1
ATOM 730 C C . PHE A 1 99 ? -18.978 -4.034 16.720 1.00 46.25 99 PHE A C 1
ATOM 732 O O . PHE A 1 99 ? -18.644 -4.386 15.589 1.00 46.25 99 PHE A O 1
ATOM 739 N N . GLU A 1 100 ? -18.143 -4.077 17.744 1.00 46.00 100 GLU A N 1
ATOM 740 C CA . GLU A 1 100 ? -16.903 -4.828 17.706 1.00 46.00 100 GLU A CA 1
ATOM 741 C C . GLU A 1 100 ? -17.241 -6.287 17.327 1.00 46.00 100 GLU A C 1
ATOM 743 O O . GLU A 1 100 ? -18.038 -6.921 18.026 1.00 46.00 100 GLU A O 1
ATOM 748 N N . PRO A 1 101 ? -16.721 -6.841 16.211 1.00 42.84 101 PRO A N 1
ATOM 749 C CA . PRO A 1 101 ? -16.978 -8.228 15.845 1.00 42.84 101 PRO A CA 1
ATOM 750 C C . PRO A 1 101 ? -16.232 -9.131 16.831 1.00 42.84 101 PRO A C 1
ATOM 752 O O . PRO A 1 101 ? -15.056 -9.448 16.659 1.00 42.84 101 PRO A O 1
ATOM 755 N N . GLY A 1 102 ? -16.926 -9.477 17.909 1.00 49.91 102 GLY A N 1
ATOM 756 C CA . GLY A 1 102 ? -16.380 -10.189 19.061 1.00 49.91 102 GLY A CA 1
ATOM 757 C C . GLY A 1 102 ? -17.092 -9.846 20.367 1.00 49.91 102 GLY A C 1
ATOM 758 O O . GLY A 1 102 ? -16.454 -9.885 21.413 1.00 49.91 102 GLY A O 1
ATOM 759 N N . ILE A 1 103 ? -18.376 -9.468 20.305 1.00 47.81 103 ILE A N 1
ATOM 760 C CA . ILE A 1 103 ? -19.192 -9.118 21.471 1.00 47.81 103 ILE A CA 1
ATOM 761 C C . ILE A 1 103 ? -19.093 -10.260 22.486 1.00 47.81 103 ILE A C 1
ATOM 763 O O . ILE A 1 103 ? -19.519 -11.383 22.218 1.00 47.81 103 ILE A O 1
ATOM 767 N N . ASP A 1 104 ? -18.488 -9.955 23.636 1.00 51.28 104 ASP A N 1
ATOM 768 C CA . ASP A 1 104 ? -18.455 -10.807 24.820 1.00 51.28 104 ASP A CA 1
ATOM 769 C C . ASP A 1 104 ? -19.904 -11.045 25.259 1.00 51.28 104 ASP A C 1
ATOM 771 O O . ASP A 1 104 ? -20.507 -10.240 25.974 1.00 51.28 104 ASP A O 1
ATOM 775 N N . ILE A 1 105 ? -20.489 -12.147 24.791 1.00 52.03 105 ILE A N 1
ATOM 776 C CA . ILE A 1 105 ? -21.804 -12.604 25.227 1.00 52.03 105 ILE A CA 1
ATOM 777 C C . ILE A 1 105 ? -21.641 -13.018 26.688 1.00 52.03 105 ILE A C 1
ATOM 779 O O . ILE A 1 105 ? -21.155 -14.110 27.001 1.00 52.03 105 ILE A O 1
ATOM 783 N N . ARG A 1 106 ? -22.000 -12.133 27.620 1.00 52.66 106 ARG A N 1
ATOM 784 C CA . ARG A 1 106 ? -21.979 -12.479 29.037 1.00 52.66 106 ARG A CA 1
ATOM 785 C C . ARG A 1 106 ? -23.236 -13.279 29.343 1.00 52.66 106 ARG A C 1
ATOM 787 O O . ARG A 1 106 ? -24.289 -12.728 29.641 1.00 52.66 106 ARG A O 1
ATOM 794 N N . VAL A 1 107 ? -23.114 -14.601 29.290 1.00 54.97 107 VAL A N 1
ATOM 795 C CA . VAL A 1 107 ? -24.160 -15.514 29.757 1.00 54.97 107 VAL A CA 1
ATOM 796 C C . VAL A 1 107 ? -24.258 -15.382 31.277 1.00 54.97 107 VAL A C 1
ATOM 798 O O . VAL A 1 107 ? -23.407 -15.883 32.017 1.00 54.97 107 VAL A O 1
ATOM 801 N N . ILE A 1 108 ? -25.271 -14.668 31.767 1.00 56.62 108 ILE A N 1
ATOM 802 C CA . ILE A 1 108 ? -25.513 -14.538 33.203 1.00 56.62 108 ILE A CA 1
ATOM 803 C C . ILE A 1 108 ? -26.424 -15.688 33.611 1.00 56.62 108 ILE A C 1
ATOM 805 O O . ILE A 1 108 ? -27.628 -15.684 33.356 1.00 56.62 108 ILE A O 1
ATOM 809 N N . SER A 1 109 ? -25.864 -16.685 34.296 1.00 52.44 109 SER A N 1
ATOM 810 C CA . SER A 1 109 ? -26.681 -17.718 34.920 1.00 52.44 109 SER A CA 1
ATOM 811 C C . SER A 1 109 ? -27.469 -17.110 36.090 1.00 52.44 109 SER A C 1
ATOM 813 O O . SER A 1 109 ? -26.936 -16.884 37.177 1.00 52.44 109 SER A O 1
ATOM 815 N N . ASN A 1 110 ? -28.757 -16.867 35.856 1.00 57.41 110 ASN A N 1
ATOM 816 C CA . ASN A 1 110 ? -29.830 -16.981 36.847 1.00 57.41 110 ASN A CA 1
ATOM 817 C C . ASN A 1 110 ? -29.846 -16.001 38.044 1.00 57.41 110 ASN A C 1
ATOM 819 O O . ASN A 1 110 ? -30.518 -16.268 39.037 1.00 57.41 110 ASN A O 1
ATOM 823 N N . SER A 1 111 ? -29.143 -14.863 38.009 1.00 58.78 111 SER A N 1
ATOM 824 C CA . SER A 1 111 ? -29.117 -14.000 39.209 1.00 58.78 111 SER A CA 1
ATOM 825 C C . SER A 1 111 ? -30.308 -13.040 39.340 1.00 58.78 111 SER A C 1
ATOM 827 O O . SER A 1 111 ? -30.683 -12.713 40.468 1.00 58.78 111 SER A O 1
ATOM 829 N N . LYS A 1 112 ? -30.944 -12.600 38.239 1.00 64.62 112 LYS A N 1
ATOM 830 C CA . LYS A 1 112 ? -32.111 -11.694 38.280 1.00 64.62 112 LYS A CA 1
ATOM 831 C C . LYS A 1 112 ? -33.027 -11.883 37.067 1.00 64.62 112 LYS A C 1
ATOM 833 O O . LYS A 1 112 ? -32.695 -11.435 35.977 1.00 64.62 112 LYS A O 1
ATOM 838 N N . LYS A 1 113 ? -34.202 -12.486 37.288 1.00 69.12 113 LYS A N 1
ATOM 839 C CA . LYS A 1 113 ? -35.310 -12.484 36.316 1.00 69.12 113 LYS A CA 1
ATOM 840 C C . LYS A 1 113 ? -35.668 -11.061 35.910 1.00 69.12 113 LYS A C 1
ATOM 842 O O . LYS A 1 113 ? -35.686 -10.166 36.770 1.00 69.12 113 LYS A O 1
ATOM 847 N N . TRP A 1 114 ? -36.035 -10.871 34.653 1.00 75.44 114 TRP A N 1
ATOM 848 C CA . TRP A 1 114 ? -36.576 -9.598 34.200 1.00 75.44 114 TRP A CA 1
ATOM 849 C C . TRP A 1 114 ? -37.951 -9.346 34.824 1.00 75.44 114 TRP A C 1
ATOM 851 O O . TRP A 1 114 ? -38.672 -10.262 35.227 1.00 75.44 114 TRP A O 1
ATOM 861 N N . TYR A 1 115 ? -38.324 -8.072 34.944 1.00 76.44 115 TYR A N 1
ATOM 862 C CA . TYR A 1 115 ? -39.598 -7.681 35.554 1.00 76.44 115 TYR A CA 1
ATOM 863 C C . TYR A 1 115 ? -40.798 -8.337 34.849 1.00 76.44 115 TYR A C 1
ATOM 865 O O . TYR A 1 115 ? -41.731 -8.782 35.512 1.00 76.44 115 TYR A O 1
ATOM 873 N N . ILE A 1 116 ? -40.728 -8.471 33.521 1.00 79.06 116 ILE A N 1
ATOM 874 C CA . ILE A 1 116 ? -41.785 -9.082 32.712 1.00 79.06 116 ILE A CA 1
ATOM 875 C C . ILE A 1 116 ? -41.898 -10.597 32.949 1.00 79.06 116 ILE A C 1
ATOM 877 O O . ILE A 1 116 ? -42.999 -11.110 33.123 1.00 79.06 116 ILE A O 1
ATOM 881 N N . GLU A 1 117 ? -40.768 -11.293 33.102 1.00 78.06 117 GLU A N 1
ATOM 882 C CA . GLU A 1 117 ? -40.716 -12.728 33.420 1.00 78.06 117 GLU A CA 1
ATOM 883 C C . GLU A 1 117 ? -41.274 -13.010 34.819 1.00 78.06 117 GLU A C 1
ATOM 885 O O . GLU A 1 117 ? -41.906 -14.039 35.060 1.00 78.06 117 GLU A O 1
ATOM 890 N N . ARG A 1 118 ? -41.087 -12.070 35.758 1.00 75.75 118 ARG A N 1
ATOM 891 C CA . ARG A 1 118 ? -41.684 -12.150 37.098 1.00 75.75 118 ARG A CA 1
ATOM 892 C C . ARG A 1 118 ? -43.211 -12.054 37.052 1.00 75.75 118 ARG A C 1
ATOM 894 O O . ARG A 1 118 ? -43.864 -12.711 37.855 1.00 75.75 118 ARG A O 1
ATOM 901 N N . ILE A 1 119 ? -43.763 -11.250 36.144 1.00 79.06 119 ILE A N 1
ATOM 902 C CA . ILE A 1 119 ? -45.215 -11.085 35.974 1.00 79.06 119 ILE A CA 1
ATOM 903 C C . ILE A 1 119 ? -45.823 -12.298 35.262 1.00 79.06 119 ILE A C 1
ATOM 905 O O . ILE A 1 119 ? -46.901 -12.747 35.643 1.00 79.06 119 ILE A O 1
ATOM 909 N N . LEU A 1 120 ? -45.123 -12.844 34.265 1.00 81.69 120 LEU A N 1
ATOM 910 C CA . LEU A 1 120 ? -45.577 -13.989 33.466 1.00 81.69 120 LEU A CA 1
ATOM 911 C C . LEU A 1 120 ? -45.316 -15.352 34.131 1.00 81.69 120 LEU A C 1
ATOM 913 O O . LEU A 1 120 ? -45.813 -16.371 33.664 1.00 81.69 120 LEU A O 1
ATOM 917 N N . GLY A 1 121 ? -44.569 -15.386 35.239 1.00 79.38 121 GLY A N 1
ATOM 918 C CA . GLY A 1 121 ? -44.271 -16.622 35.971 1.00 79.38 121 GLY A CA 1
ATOM 919 C C . GLY A 1 121 ? -43.268 -17.536 35.262 1.00 79.38 121 GLY A C 1
ATOM 920 O O . GLY A 1 121 ? -43.145 -18.709 35.614 1.00 79.38 121 GLY A O 1
ATOM 921 N N . GLU A 1 122 ? -42.532 -17.011 34.286 1.00 77.69 122 GLU A N 1
ATOM 922 C CA . GLU A 1 122 ? -41.581 -17.780 33.491 1.00 77.69 122 GLU A CA 1
ATOM 923 C C . GLU A 1 122 ? -40.282 -18.052 34.275 1.00 77.69 122 GLU A C 1
ATOM 925 O O . GLU A 1 122 ? -39.873 -17.310 35.182 1.00 77.69 122 GLU A O 1
ATOM 930 N N . ASN A 1 123 ? -39.646 -19.183 33.961 1.00 73.88 123 ASN A N 1
ATOM 931 C CA . ASN A 1 123 ? -38.389 -19.634 34.561 1.00 73.88 123 ASN A CA 1
ATOM 932 C C . ASN A 1 123 ? -37.366 -19.908 33.449 1.00 73.88 123 ASN A C 1
ATOM 934 O O . ASN A 1 123 ? -37.160 -21.072 33.095 1.00 73.88 123 ASN A O 1
ATOM 938 N N . PRO A 1 124 ? -36.745 -18.866 32.871 1.00 70.00 124 PRO A N 1
ATOM 939 C CA . PRO A 1 124 ? -35.720 -19.064 31.857 1.00 70.00 124 PRO A CA 1
ATOM 940 C C . PRO A 1 124 ? -34.489 -19.745 32.469 1.00 70.00 124 PRO A C 1
ATOM 942 O O . PRO A 1 124 ? -34.056 -19.422 33.576 1.00 70.00 124 PRO A O 1
ATOM 945 N N . PHE A 1 125 ? -33.928 -20.710 31.740 1.00 66.06 125 PHE A N 1
ATOM 946 C CA . PHE A 1 125 ? -32.723 -21.436 32.151 1.00 66.06 125 PHE A CA 1
ATOM 947 C C . PHE A 1 125 ? -31.455 -20.581 31.984 1.00 66.06 125 PHE A C 1
ATOM 949 O O . PHE A 1 125 ? -30.511 -20.705 32.764 1.00 66.06 125 PHE A O 1
ATOM 956 N N . ILE A 1 126 ? -31.449 -19.691 30.986 1.00 63.84 126 ILE A N 1
ATOM 957 C CA . ILE A 1 126 ? -30.334 -18.815 30.617 1.00 63.84 126 ILE A CA 1
ATOM 958 C C . ILE A 1 126 ? -30.898 -17.437 30.252 1.00 63.84 126 ILE A C 1
ATOM 960 O O . ILE A 1 126 ? -31.923 -17.358 29.581 1.00 63.84 126 ILE A O 1
ATOM 964 N N . ILE A 1 127 ? -30.218 -16.373 30.690 1.00 62.81 127 ILE A N 1
ATOM 965 C CA . ILE A 1 127 ? -30.461 -14.996 30.248 1.00 62.81 127 ILE A CA 1
ATOM 966 C C . ILE A 1 127 ? -29.184 -14.527 29.544 1.00 62.81 127 ILE A C 1
ATOM 968 O O . ILE A 1 127 ? -28.113 -14.464 30.157 1.00 62.81 127 ILE A O 1
ATOM 972 N N . GLU A 1 128 ? -29.294 -14.248 28.248 1.00 60.03 128 GLU A N 1
ATOM 973 C CA . GLU A 1 128 ? -28.216 -13.677 27.441 1.00 60.03 128 GLU A CA 1
ATOM 974 C C . GLU A 1 128 ? -28.325 -12.151 27.515 1.00 60.03 128 GLU A C 1
ATOM 976 O O . GLU A 1 128 ? -29.305 -11.571 27.052 1.00 60.03 128 GLU A O 1
ATOM 981 N N . GLU A 1 129 ? -27.354 -11.495 28.156 1.00 60.09 129 GLU A N 1
ATOM 982 C CA . GLU A 1 129 ? -27.285 -10.033 28.195 1.00 60.09 129 GLU A CA 1
ATOM 983 C C . GLU A 1 129 ? -26.207 -9.563 27.219 1.00 60.09 129 GLU A C 1
ATOM 985 O O . GLU A 1 129 ? -25.006 -9.741 27.443 1.00 60.09 129 GLU A O 1
ATOM 990 N N . GLU A 1 130 ? -26.641 -8.958 26.116 1.00 54.62 130 GLU A N 1
ATOM 991 C CA . GLU A 1 130 ? -25.741 -8.309 25.173 1.00 54.62 130 GLU A CA 1
ATOM 992 C C . GLU A 1 130 ? -25.323 -6.951 25.752 1.00 54.62 130 GLU A C 1
ATOM 994 O O . GLU A 1 130 ? -26.061 -5.966 25.704 1.00 54.62 130 GLU A O 1
ATOM 999 N N . THR A 1 131 ? -24.136 -6.886 26.358 1.00 51.25 131 THR A N 1
ATOM 1000 C CA . THR A 1 131 ? -23.593 -5.604 26.820 1.00 51.25 131 THR A CA 1
ATOM 1001 C C . THR A 1 131 ? -22.934 -4.891 25.642 1.00 51.25 131 THR A C 1
ATOM 1003 O O . THR A 1 131 ? -21.738 -5.046 25.398 1.00 51.25 131 THR A O 1
ATOM 1006 N N . VAL A 1 132 ? -23.707 -4.101 24.896 1.00 49.38 132 VAL A N 1
ATOM 1007 C CA . VAL A 1 132 ? -23.156 -3.285 23.807 1.00 49.38 132 VAL A CA 1
ATOM 1008 C C . VAL A 1 132 ? -22.320 -2.158 24.419 1.00 49.38 132 VAL A C 1
ATOM 1010 O O . VAL A 1 132 ? -22.847 -1.192 24.974 1.00 49.38 132 VAL A O 1
ATOM 1013 N N . LYS A 1 133 ? -20.991 -2.275 24.344 1.00 49.06 133 LYS A N 1
ATOM 1014 C CA . LYS A 1 133 ? -20.078 -1.173 24.669 1.00 49.06 133 LYS A CA 1
ATOM 1015 C C . LYS A 1 133 ? -20.097 -0.166 23.525 1.00 49.06 133 LYS A C 1
ATOM 1017 O O . LYS A 1 133 ? -19.263 -0.215 22.628 1.00 49.06 133 LYS A O 1
ATOM 1022 N N . THR A 1 134 ? -21.034 0.772 23.563 1.00 47.97 134 THR A N 1
ATOM 1023 C CA . THR A 1 134 ? -20.990 1.928 22.666 1.00 47.97 134 THR A CA 1
ATOM 1024 C C . THR A 1 134 ? -19.853 2.851 23.099 1.00 47.97 134 THR A C 1
ATOM 1026 O O . THR A 1 134 ? -19.761 3.205 24.279 1.00 47.97 134 THR A O 1
ATOM 1029 N N . GLN A 1 135 ? -18.994 3.277 22.172 1.00 52.09 135 GLN A N 1
ATOM 1030 C CA . GLN A 1 135 ? -18.101 4.399 22.455 1.00 52.09 135 GLN A CA 1
ATOM 1031 C C . GLN A 1 135 ? -18.957 5.645 22.700 1.00 52.09 135 GLN A C 1
ATOM 1033 O O . GLN A 1 135 ? -19.915 5.900 21.972 1.00 52.09 135 GLN A O 1
ATOM 1038 N N . ALA A 1 136 ? -18.646 6.399 23.755 1.00 52.09 136 ALA A N 1
ATOM 1039 C CA . ALA A 1 136 ? -19.344 7.646 24.027 1.00 52.09 136 ALA A CA 1
ATOM 1040 C C . ALA A 1 136 ? -19.133 8.601 22.845 1.00 52.09 136 ALA A C 1
ATOM 1042 O O . ALA A 1 136 ? -17.992 8.860 22.460 1.00 52.09 136 ALA A O 1
ATOM 1043 N N . ILE A 1 137 ? -20.228 9.125 22.291 1.00 50.09 137 ILE A N 1
ATOM 1044 C CA . ILE A 1 137 ? -20.183 10.210 21.312 1.00 50.09 137 ILE A CA 1
ATOM 1045 C C . ILE A 1 137 ? -19.500 11.385 22.015 1.00 50.09 137 ILE A C 1
ATOM 1047 O O . ILE A 1 137 ? -20.058 11.974 22.941 1.00 50.09 137 ILE A O 1
ATOM 1051 N N . GLN A 1 138 ? -18.256 11.681 21.638 1.00 50.72 138 GLN A N 1
ATOM 1052 C CA . GLN A 1 138 ? -17.586 12.889 22.094 1.00 50.72 138 GLN A CA 1
ATOM 1053 C C . GLN A 1 138 ? -18.231 14.056 21.359 1.00 50.72 138 GLN A C 1
ATOM 1055 O O . GLN A 1 138 ? -17.933 14.311 20.193 1.00 50.72 138 GLN A O 1
ATOM 1060 N N . ASP A 1 139 ? -19.149 14.734 22.040 1.00 43.78 139 ASP A N 1
ATOM 1061 C CA . ASP A 1 139 ? -19.735 15.969 21.548 1.00 43.78 139 ASP A CA 1
ATOM 1062 C C . ASP A 1 139 ? -18.613 17.013 21.503 1.00 43.78 139 ASP A C 1
ATOM 1064 O O . ASP A 1 139 ? -18.160 17.522 22.532 1.00 43.78 139 ASP A O 1
ATOM 1068 N N . ASN A 1 140 ? -18.088 17.295 20.310 1.00 50.50 140 ASN A N 1
ATOM 1069 C CA . ASN A 1 140 ? -17.068 18.323 20.113 1.00 50.50 140 ASN A CA 1
ATOM 1070 C C . ASN A 1 140 ? -17.726 19.713 20.116 1.00 50.50 140 ASN A C 1
ATOM 1072 O O . ASN A 1 140 ? -17.545 20.511 19.197 1.00 50.50 140 ASN A O 1
ATOM 1076 N N . SER A 1 141 ? -18.535 19.998 21.140 1.00 45.31 141 SER A N 1
ATOM 1077 C CA . SER A 1 141 ? -19.023 21.341 21.406 1.00 45.31 141 SER A CA 1
ATOM 1078 C C . SER A 1 141 ? -17.927 22.086 22.159 1.00 45.31 141 SER A C 1
ATOM 1080 O O . SER A 1 141 ? -17.797 21.997 23.383 1.00 45.31 141 SER A O 1
ATOM 1082 N N . SER A 1 142 ? -17.120 22.841 21.425 1.00 51.34 142 SER A N 1
ATOM 1083 C CA . SER A 1 142 ? -16.271 23.904 21.956 1.00 51.34 142 SER A CA 1
ATOM 1084 C C . SER A 1 142 ? -17.144 25.046 22.498 1.00 51.34 142 SER A C 1
ATOM 1086 O O . SER A 1 142 ? -17.227 26.133 21.937 1.00 51.34 142 SER A O 1
ATOM 1088 N N . GLY A 1 143 ? -17.825 24.787 23.613 1.00 44.22 143 GLY A N 1
ATOM 1089 C CA . GLY A 1 143 ? -18.575 25.765 24.389 1.00 44.22 143 GLY A CA 1
ATOM 1090 C C . GLY A 1 143 ? -17.759 26.220 25.592 1.00 44.22 143 GLY A C 1
ATOM 1091 O O . GLY A 1 143 ? -17.967 25.737 26.702 1.00 44.22 143 GLY A O 1
ATOM 1092 N N . GLN A 1 144 ? -16.831 27.158 25.388 1.00 49.06 144 GLN A N 1
ATOM 1093 C CA . GLN A 1 144 ? -16.359 28.010 26.480 1.00 49.06 144 GLN A CA 1
ATOM 1094 C C . GLN A 1 144 ? -17.556 28.815 26.997 1.00 49.06 144 GLN A C 1
ATOM 1096 O O . GLN A 1 144 ? -17.873 29.864 26.448 1.00 49.06 144 GLN A O 1
ATOM 1101 N N . ASN A 1 145 ? -18.218 28.336 28.049 1.00 42.72 145 ASN A N 1
ATOM 1102 C CA . ASN A 1 145 ? -19.139 29.156 28.823 1.00 42.72 145 ASN A CA 1
ATOM 1103 C C . ASN A 1 145 ? -18.564 29.391 30.219 1.00 42.72 145 ASN A C 1
ATOM 1105 O O . ASN A 1 145 ? -18.340 28.485 31.018 1.00 42.72 145 ASN A O 1
ATOM 1109 N N . SER A 1 146 ? -18.278 30.669 30.430 1.00 44.53 146 SER A N 1
ATOM 1110 C CA . SER A 1 146 ? -17.738 31.329 31.605 1.00 44.53 146 SER A CA 1
ATOM 1111 C C . SER A 1 146 ? -18.426 30.928 32.909 1.00 44.53 146 SER A C 1
ATOM 1113 O O .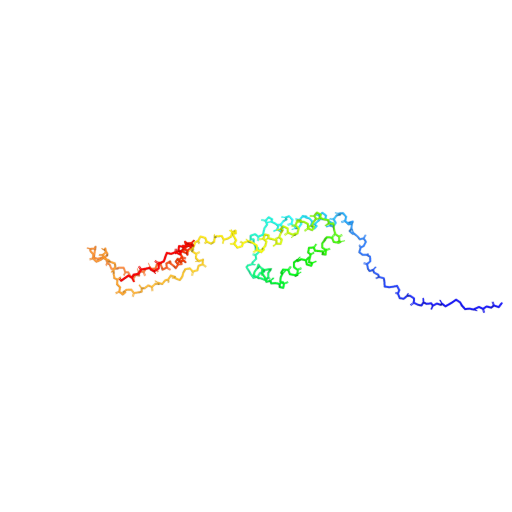 SER A 1 146 ? -19.625 31.147 33.086 1.00 44.53 146 SER A O 1
ATOM 1115 N N . LEU A 1 147 ? -17.626 30.472 33.871 1.00 47.72 147 LEU A N 1
ATOM 1116 C CA . LEU A 1 147 ? -17.961 30.532 35.289 1.00 47.72 147 LEU A CA 1
ATOM 1117 C C . LEU A 1 147 ? -18.019 32.006 35.714 1.00 47.72 147 LEU A C 1
ATOM 1119 O O . LEU A 1 147 ? -16.990 32.643 35.932 1.00 47.72 147 LEU A O 1
ATOM 1123 N N . SER A 1 148 ? -19.228 32.546 35.842 1.00 47.97 148 SER A N 1
ATOM 1124 C CA . SER A 1 148 ? -19.488 33.645 36.770 1.00 47.97 148 SER A CA 1
ATOM 1125 C C . SER A 1 148 ? -20.500 33.153 37.795 1.00 47.97 148 SER A C 1
ATOM 1127 O O . SER A 1 148 ? -21.579 32.673 37.447 1.00 47.97 148 SER A O 1
ATOM 1129 N N . SER A 1 149 ? -20.132 33.210 39.066 1.00 53.34 149 SER A N 1
ATOM 1130 C CA . SER A 1 149 ? -21.050 32.984 40.176 1.00 53.34 149 SER A CA 1
ATOM 1131 C C . SER A 1 149 ? -20.639 33.930 41.295 1.00 53.34 149 SER A C 1
ATOM 1133 O O . SER A 1 149 ? -19.499 33.897 41.757 1.00 53.34 149 SER A O 1
ATOM 1135 N N . ARG A 1 150 ? -21.566 34.840 41.600 1.00 43.31 150 ARG A N 1
ATOM 1136 C CA . ARG A 1 150 ? -21.629 35.651 42.816 1.00 43.31 150 ARG A CA 1
ATOM 1137 C C . ARG A 1 150 ? -22.099 34.794 43.981 1.00 43.31 150 ARG A C 1
ATOM 1139 O O . ARG A 1 150 ? -22.885 33.860 43.712 1.00 43.31 150 ARG A O 1
#